Protein AF-A0A535RH58-F1 (afdb_monomer_lite)

Radius of gyration: 31.07 Å; chains: 1; bounding box: 71×48×71 Å

Sequence (78 aa):
MGQEPSVCICGRRRDAAASYIHQSNVATYVYHRCECGAEWTESRPMLDRSEPVSTDEVLEVHQRDLVSPPREEAEAEN

Foldseek 3Di:
DDDPDQADPVRHGQVPWDWDWDDDPFWIKIWTAHPVGDIDIDIGTPDPPPPDDPPDDDDDDDPPPPPDPDDPPPDDDD

Structure (mmCIF, N/CA/C/O backbone):
data_AF-A0A535RH58-F1
#
_entry.id   AF-A0A535RH58-F1
#
loop_
_atom_site.group_PDB
_atom_site.id
_atom_site.type_symbol
_atom_site.label_atom_id
_atom_site.label_alt_id
_atom_site.label_comp_id
_atom_site.label_asym_id
_atom_site.label_entity_id
_atom_site.label_seq_id
_atom_site.pdbx_PDB_ins_code
_atom_site.Cartn_x
_atom_site.Cartn_y
_atom_site.Cartn_z
_atom_site.occupancy
_atom_site.B_iso_or_equiv
_atom_site.auth_seq_id
_atom_site.auth_comp_id
_atom_site.auth_asym_id
_atom_site.auth_atom_id
_atom_site.pdbx_PDB_model_num
ATOM 1 N N . MET A 1 1 ? -3.402 -16.133 -7.137 1.00 38.06 1 MET A N 1
ATOM 2 C CA . MET A 1 1 ? -3.542 -14.687 -6.875 1.00 38.06 1 MET A CA 1
ATOM 3 C C . MET A 1 1 ? -4.273 -14.544 -5.551 1.00 38.06 1 MET A C 1
ATOM 5 O O . MET A 1 1 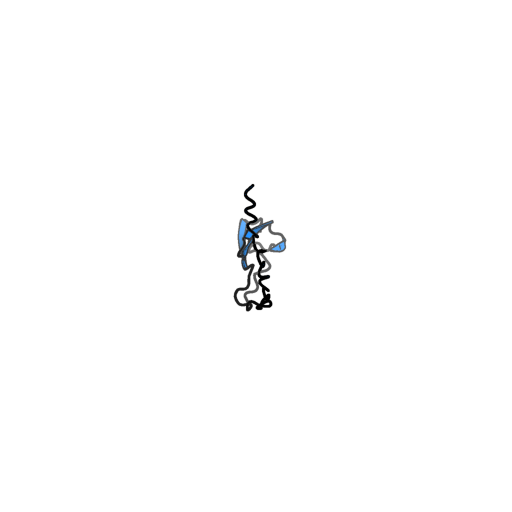? -5.452 -14.868 -5.489 1.00 38.06 1 MET A O 1
ATOM 9 N N . GLY A 1 2 ? -3.551 -14.245 -4.470 1.00 45.44 2 GLY A N 1
ATOM 10 C CA . GLY A 1 2 ? -4.151 -14.108 -3.142 1.00 45.44 2 GLY A CA 1
ATOM 11 C C . GLY A 1 2 ? -4.877 -12.773 -3.058 1.00 45.44 2 GLY A C 1
ATOM 12 O O . GLY A 1 2 ? -4.253 -11.736 -3.236 1.00 45.44 2 GLY A O 1
ATOM 13 N N . GLN A 1 3 ? -6.189 -12.803 -2.850 1.00 51.47 3 GLN A N 1
ATOM 14 C CA . GLN A 1 3 ? -6.967 -11.601 -2.583 1.00 51.47 3 GLN A CA 1
ATOM 15 C C . GLN A 1 3 ? -6.583 -11.115 -1.186 1.00 51.47 3 GLN A C 1
ATOM 17 O O . GLN A 1 3 ? -6.826 -11.805 -0.195 1.00 51.47 3 GLN A O 1
ATOM 22 N N . GLU A 1 4 ? -5.896 -9.980 -1.114 1.00 64.00 4 GLU A N 1
ATOM 23 C CA . GLU A 1 4 ? -5.497 -9.406 0.163 1.00 64.00 4 GLU A CA 1
ATOM 24 C C . GLU A 1 4 ? -6.740 -9.047 0.991 1.00 64.00 4 GLU A C 1
ATOM 26 O O . GLU A 1 4 ? -7.736 -8.570 0.436 1.00 64.00 4 GLU A O 1
ATOM 31 N N . PRO A 1 5 ? -6.729 -9.291 2.313 1.00 70.44 5 PRO A N 1
ATOM 32 C CA . PRO A 1 5 ? -7.897 -9.038 3.140 1.00 70.44 5 PRO A CA 1
ATOM 33 C C . PRO A 1 5 ? -8.220 -7.542 3.124 1.00 70.44 5 PRO A C 1
ATOM 35 O O . PRO A 1 5 ? -7.375 -6.718 3.448 1.00 70.44 5 PRO A O 1
ATOM 38 N N . SER A 1 6 ? -9.452 -7.180 2.767 1.00 80.75 6 SER A N 1
ATOM 39 C CA . SER A 1 6 ? -9.913 -5.782 2.663 1.00 80.75 6 SER A CA 1
ATOM 40 C C . SER A 1 6 ? -10.036 -5.066 4.017 1.00 80.75 6 SER A C 1
ATOM 42 O O . SER A 1 6 ? -10.239 -3.851 4.096 1.00 80.75 6 SER A O 1
ATOM 44 N N . VAL A 1 7 ? -9.901 -5.818 5.106 1.00 86.44 7 VAL A N 1
ATOM 45 C CA . VAL A 1 7 ? -10.076 -5.365 6.483 1.00 86.44 7 VAL A CA 1
ATOM 46 C C . VAL A 1 7 ? -8.894 -5.781 7.348 1.00 86.44 7 VAL A C 1
ATOM 48 O O . VAL A 1 7 ? -8.329 -6.865 7.219 1.00 86.44 7 VAL A O 1
ATOM 51 N N . CYS A 1 8 ? -8.516 -4.880 8.247 1.00 85.69 8 CYS A N 1
ATOM 52 C CA . CYS A 1 8 ? -7.534 -5.113 9.288 1.00 85.69 8 CYS A CA 1
ATOM 53 C C . CYS A 1 8 ? -8.110 -6.033 10.376 1.00 85.69 8 CYS A C 1
ATOM 55 O O . CYS A 1 8 ? -9.319 -6.067 10.597 1.00 85.69 8 CYS A O 1
ATOM 57 N N . ILE A 1 9 ? -7.237 -6.684 11.149 1.00 84.69 9 ILE A N 1
ATOM 58 C CA . ILE A 1 9 ? -7.603 -7.525 12.305 1.00 84.69 9 ILE A CA 1
ATOM 59 C C . ILE A 1 9 ? -8.465 -6.814 13.365 1.00 84.69 9 ILE A C 1
ATOM 61 O O . ILE A 1 9 ? -9.149 -7.468 14.142 1.00 84.69 9 ILE A O 1
ATOM 65 N N . CYS A 1 10 ?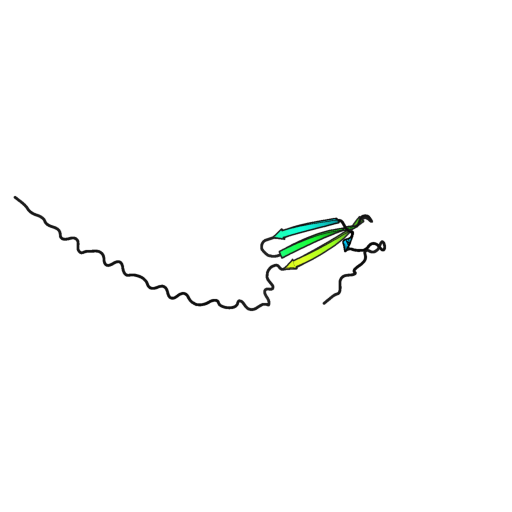 -8.457 -5.478 13.396 1.00 87.31 10 CYS A N 1
ATOM 66 C CA . CYS A 1 10 ? -9.276 -4.672 14.301 1.00 87.31 10 CYS A CA 1
ATOM 67 C C . CYS A 1 10 ? -10.684 -4.367 13.755 1.00 87.31 10 CYS A C 1
ATOM 69 O O . CYS A 1 10 ? -11.435 -3.637 14.393 1.00 87.31 10 CYS A O 1
ATOM 71 N N . GLY A 1 11 ? -11.025 -4.857 12.558 1.00 85.38 11 GLY A N 1
ATOM 72 C CA . GLY A 1 11 ? -12.307 -4.616 11.890 1.00 85.38 11 GLY A CA 1
ATOM 73 C C . GLY A 1 11 ? -12.374 -3.336 11.048 1.00 85.38 11 GLY A C 1
ATOM 74 O O . GLY A 1 11 ? -13.363 -3.121 10.350 1.00 85.38 11 GLY A O 1
ATOM 75 N N . ARG A 1 12 ? -11.335 -2.488 11.055 1.00 85.56 12 ARG A N 1
ATOM 76 C CA . ARG A 1 12 ? -11.262 -1.311 10.167 1.00 85.56 12 ARG A CA 1
ATOM 77 C C . ARG A 1 12 ? -10.926 -1.703 8.732 1.00 85.56 12 ARG A C 1
ATOM 79 O O . ARG A 1 12 ? -10.159 -2.635 8.500 1.00 85.56 12 ARG A O 1
ATOM 86 N N . ARG A 1 13 ? -11.459 -0.946 7.769 1.00 86.12 13 ARG A N 1
ATOM 87 C CA . ARG A 1 13 ? -11.086 -1.078 6.353 1.00 86.12 13 ARG A CA 1
ATOM 88 C C . ARG A 1 13 ? -9.635 -0.666 6.147 1.00 86.12 1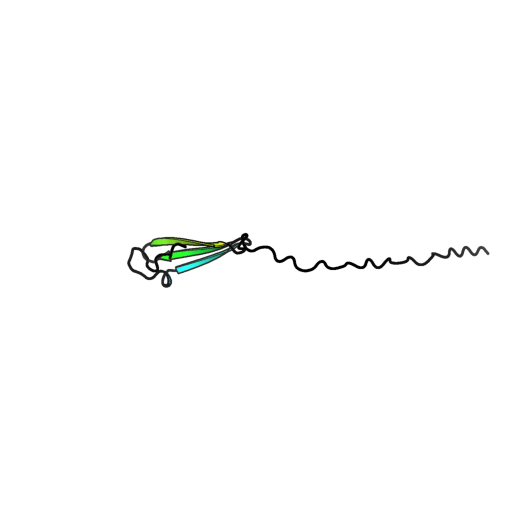3 ARG A C 1
ATOM 90 O O . ARG A 1 13 ? -9.187 0.318 6.736 1.00 86.12 13 ARG A O 1
ATOM 97 N N . ARG A 1 14 ? -8.921 -1.406 5.299 1.00 82.81 14 ARG A N 1
ATOM 98 C CA . ARG A 1 14 ? -7.529 -1.091 4.954 1.00 82.81 14 ARG A CA 1
ATOM 99 C C . ARG A 1 14 ? -7.388 0.249 4.230 1.00 82.81 14 ARG A C 1
ATOM 101 O O . ARG A 1 14 ? -6.404 0.935 4.470 1.00 82.81 14 ARG A O 1
ATOM 108 N N . ASP A 1 15 ? -8.397 0.671 3.467 1.00 82.25 15 ASP A N 1
ATOM 109 C CA . ASP A 1 15 ? -8.431 1.978 2.786 1.00 82.25 15 ASP A CA 1
ATOM 110 C C . ASP A 1 15 ? -8.412 3.179 3.742 1.00 82.25 15 ASP A C 1
ATOM 112 O O . ASP A 1 15 ? -8.044 4.281 3.352 1.00 82.25 15 ASP A O 1
ATOM 116 N N . ALA A 1 16 ? -8.821 2.982 4.999 1.00 83.56 16 ALA A N 1
ATOM 117 C CA . ALA A 1 16 ? -8.798 4.027 6.019 1.00 83.56 16 ALA A CA 1
ATOM 118 C C . ALA A 1 16 ? -7.448 4.109 6.757 1.00 83.56 16 ALA A C 1
ATOM 120 O O . ALA A 1 16 ? -7.275 4.963 7.624 1.00 83.56 16 ALA A O 1
ATOM 121 N N . ALA A 1 17 ? -6.509 3.200 6.476 1.00 87.56 17 ALA A N 1
ATOM 122 C CA . ALA A 1 17 ? -5.192 3.209 7.098 1.00 87.56 17 ALA A CA 1
ATOM 123 C C . ALA A 1 17 ? -4.292 4.275 6.466 1.00 87.56 17 ALA A C 1
ATOM 125 O O . ALA A 1 17 ? -4.352 4.526 5.263 1.00 87.56 17 ALA A O 1
ATOM 126 N N . ALA A 1 18 ? -3.411 4.864 7.273 1.00 89.69 18 ALA A N 1
ATOM 127 C CA . ALA A 1 18 ? -2.402 5.775 6.756 1.00 89.69 18 ALA A CA 1
ATOM 128 C C . ALA A 1 18 ? -1.436 4.996 5.857 1.00 89.69 18 ALA A C 1
ATOM 130 O O . ALA A 1 18 ? -0.907 3.962 6.271 1.00 89.69 18 ALA A O 1
ATOM 131 N N . SER A 1 19 ? -1.205 5.491 4.643 1.00 91.00 19 SER A N 1
ATOM 132 C CA . SER A 1 19 ? -0.319 4.856 3.668 1.00 91.00 19 SER A CA 1
ATOM 133 C C . SER A 1 19 ? 0.843 5.764 3.285 1.00 91.00 19 SER A C 1
ATOM 135 O O . SER A 1 19 ? 0.646 6.950 3.018 1.00 91.00 19 SER A O 1
ATOM 137 N N . TYR A 1 20 ? 2.038 5.192 3.191 1.00 91.75 20 TYR A N 1
ATOM 138 C CA . TYR A 1 20 ? 3.232 5.830 2.651 1.00 91.75 20 TYR A CA 1
ATOM 139 C C . TYR A 1 20 ? 3.708 5.062 1.419 1.00 91.75 20 TYR A C 1
ATOM 141 O O . TYR A 1 20 ? 3.858 3.842 1.462 1.00 91.75 20 TYR A O 1
ATOM 149 N N . ILE A 1 21 ? 3.945 5.780 0.322 1.00 91.75 21 ILE A N 1
ATOM 150 C CA . ILE A 1 21 ? 4.389 5.192 -0.941 1.00 91.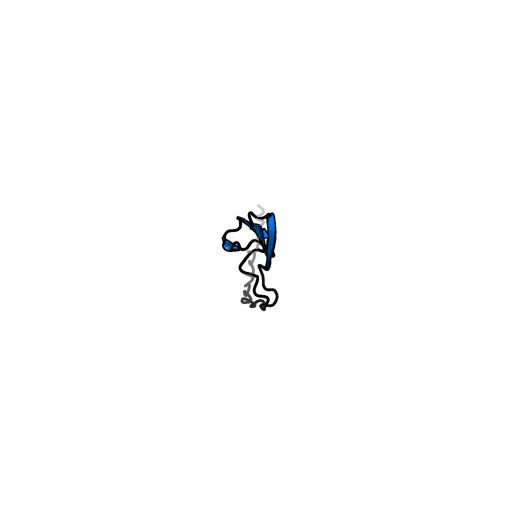75 21 ILE A CA 1
ATOM 151 C C . ILE A 1 21 ? 5.865 5.523 -1.130 1.00 91.75 21 ILE A C 1
ATOM 153 O O . ILE A 1 21 ? 6.249 6.691 -1.178 1.00 91.75 21 ILE A O 1
ATOM 157 N N . HIS A 1 22 ? 6.679 4.484 -1.282 1.00 91.19 22 HIS A N 1
ATOM 158 C CA . HIS A 1 22 ? 8.074 4.593 -1.670 1.00 91.19 22 HIS A CA 1
ATOM 159 C C . HIS A 1 22 ? 8.267 4.004 -3.066 1.00 91.19 22 HIS A C 1
ATOM 161 O O . HIS A 1 22 ? 8.015 2.821 -3.294 1.00 91.19 22 HIS A O 1
ATOM 167 N N . GLN A 1 23 ? 8.733 4.826 -4.000 1.00 90.25 23 GLN A N 1
ATOM 168 C CA . GLN A 1 23 ? 9.011 4.403 -5.368 1.00 90.25 23 GLN A CA 1
ATOM 169 C C . GLN A 1 23 ? 10.518 4.265 -5.567 1.00 90.25 23 GLN A C 1
ATOM 171 O O . GLN A 1 23 ? 11.286 5.181 -5.281 1.00 90.25 23 GLN A O 1
ATOM 176 N N . SER A 1 24 ? 10.927 3.100 -6.057 1.00 84.31 24 SER A N 1
ATOM 177 C CA . SER A 1 24 ? 12.279 2.796 -6.515 1.00 84.31 24 SER A CA 1
ATOM 178 C C . SER A 1 24 ? 12.250 2.485 -8.015 1.00 84.31 24 SER A C 1
ATOM 180 O O . SER A 1 24 ? 11.202 2.165 -8.565 1.00 84.31 24 SER A O 1
ATOM 182 N N . ASN A 1 25 ? 13.412 2.477 -8.675 1.00 82.62 25 ASN A N 1
ATOM 183 C CA . ASN A 1 25 ? 13.514 2.194 -10.119 1.00 82.62 25 ASN A CA 1
ATOM 184 C C . ASN A 1 25 ? 13.025 0.793 -10.543 1.00 82.62 25 ASN A C 1
ATOM 186 O O . ASN A 1 25 ? 12.821 0.544 -11.726 1.00 82.62 25 ASN A O 1
ATOM 190 N N . VAL A 1 26 ? 12.882 -0.139 -9.598 1.00 82.44 26 VAL A N 1
ATOM 191 C CA . VAL A 1 26 ? 12.530 -1.546 -9.863 1.00 82.44 26 VAL A CA 1
ATOM 192 C C . VAL A 1 26 ? 11.163 -1.942 -9.305 1.00 82.44 26 VAL A C 1
ATOM 194 O O . VAL A 1 26 ? 10.573 -2.927 -9.745 1.00 82.44 26 VAL A O 1
ATOM 197 N N . ALA A 1 27 ? 10.652 -1.198 -8.324 1.00 86.12 27 ALA A N 1
ATOM 198 C CA . ALA A 1 27 ? 9.437 -1.546 -7.604 1.00 86.12 27 ALA A CA 1
ATOM 199 C C . ALA A 1 27 ? 8.862 -0.339 -6.863 1.00 86.12 27 ALA A C 1
ATOM 201 O O . ALA A 1 27 ? 9.582 0.569 -6.446 1.00 86.12 27 ALA A O 1
ATOM 202 N N . THR A 1 28 ? 7.556 -0.390 -6.644 1.00 89.75 28 THR A N 1
ATOM 203 C CA . THR A 1 28 ? 6.827 0.490 -5.738 1.00 89.75 28 THR A CA 1
ATOM 204 C C . THR A 1 28 ? 6.480 -0.281 -4.473 1.00 89.75 28 THR A C 1
ATOM 206 O O . THR A 1 28 ? 5.928 -1.376 -4.542 1.00 89.75 28 THR A O 1
ATOM 209 N N . TYR A 1 29 ? 6.778 0.300 -3.319 1.00 89.38 29 TYR A N 1
ATOM 210 C CA . TYR A 1 29 ? 6.414 -0.227 -2.010 1.00 89.38 29 TYR A CA 1
ATOM 211 C C . TYR A 1 29 ? 5.351 0.676 -1.390 1.00 89.38 29 TYR A C 1
ATOM 213 O O . TYR A 1 29 ? 5.531 1.893 -1.318 1.00 89.38 29 TYR A O 1
ATOM 221 N N . VAL A 1 30 ? 4.248 0.088 -0.939 1.00 91.19 30 VAL A N 1
ATOM 222 C CA . VAL A 1 30 ? 3.179 0.785 -0.224 1.00 91.19 30 VAL A CA 1
ATOM 223 C C . VAL A 1 30 ? 3.147 0.261 1.202 1.00 91.19 30 VAL A C 1
ATOM 225 O O . VAL A 1 30 ? 2.862 -0.908 1.450 1.00 91.19 30 VAL A O 1
ATOM 228 N N . TYR A 1 31 ? 3.482 1.127 2.148 1.00 91.38 31 TYR A N 1
ATOM 229 C CA . TYR A 1 31 ? 3.483 0.826 3.572 1.00 91.38 31 TYR A CA 1
ATOM 230 C C . TYR A 1 31 ? 2.189 1.337 4.175 1.00 91.38 31 TYR A C 1
ATOM 232 O O . TYR A 1 31 ? 1.884 2.521 4.058 1.00 91.38 31 TYR A O 1
ATOM 240 N N . HIS A 1 32 ? 1.454 0.468 4.850 1.00 91.31 32 HIS A N 1
ATOM 241 C CA . HIS A 1 32 ? 0.210 0.821 5.508 1.00 91.31 32 HIS A CA 1
ATOM 242 C C . HIS A 1 32 ? 0.351 0.669 7.012 1.00 91.31 32 HIS A C 1
ATOM 244 O O . HIS A 1 32 ? 0.879 -0.332 7.502 1.00 91.31 32 HIS A O 1
ATOM 250 N N . ARG A 1 33 ? -0.189 1.642 7.742 1.00 92.06 33 ARG A N 1
ATOM 251 C CA . ARG A 1 33 ? -0.282 1.620 9.196 1.00 92.06 33 ARG A CA 1
ATOM 252 C C . ARG A 1 33 ? -1.712 1.900 9.617 1.00 92.06 33 ARG A C 1
ATOM 254 O O . ARG A 1 33 ? -2.233 3.004 9.457 1.00 92.06 33 ARG A O 1
ATOM 261 N N . CYS A 1 34 ? -2.361 0.883 10.166 1.00 90.62 34 CYS A N 1
ATOM 262 C CA . CYS A 1 34 ? -3.669 1.043 10.775 1.00 90.62 34 CYS A CA 1
ATOM 263 C C . CYS A 1 34 ? -3.533 1.719 12.143 1.00 90.62 34 CYS A C 1
ATOM 265 O O . CYS A 1 34 ? -2.586 1.473 12.887 1.00 90.62 34 CYS A O 1
ATOM 267 N N . GLU A 1 35 ? -4.540 2.494 12.533 1.00 88.12 35 GLU A N 1
ATOM 268 C CA . GLU A 1 35 ? -4.617 3.137 13.850 1.00 88.12 35 GLU A CA 1
ATOM 269 C C . GLU A 1 35 ? -4.649 2.144 15.028 1.00 88.12 35 GLU A C 1
ATOM 271 O O . GLU A 1 35 ? -4.420 2.529 16.168 1.00 88.12 35 GLU A O 1
ATOM 276 N N . CYS A 1 36 ? -4.934 0.859 14.780 1.00 89.06 36 CYS A N 1
ATOM 277 C CA . CYS A 1 36 ? -4.808 -0.184 15.806 1.00 89.06 36 CYS A CA 1
ATOM 278 C C . CYS A 1 36 ? -3.359 -0.632 16.064 1.00 89.06 36 CYS A C 1
ATOM 280 O O . CYS A 1 36 ? -3.136 -1.444 16.956 1.00 89.06 36 CYS A O 1
ATOM 282 N N . GLY A 1 37 ? -2.395 -0.145 15.275 1.00 88.12 37 GLY A N 1
ATOM 283 C CA . GLY A 1 37 ? -0.988 -0.542 15.340 1.00 88.12 37 GLY A CA 1
ATOM 284 C C . GLY A 1 37 ? -0.599 -1.675 14.390 1.00 88.12 37 GLY A C 1
ATOM 285 O O . GLY A 1 37 ? 0.570 -2.033 14.347 1.00 88.12 37 GLY A O 1
ATOM 286 N N . ALA A 1 38 ? -1.537 -2.230 13.617 1.00 89.19 38 ALA A N 1
ATOM 287 C CA . ALA A 1 38 ? -1.212 -3.215 12.589 1.00 89.19 38 ALA A CA 1
ATOM 288 C C . ALA A 1 38 ? -0.549 -2.554 11.375 1.00 89.19 38 ALA A C 1
ATOM 290 O O . ALA A 1 38 ? -1.030 -1.533 10.874 1.00 89.19 38 ALA A O 1
ATOM 291 N N . GLU A 1 39 ? 0.509 -3.186 10.879 1.00 92.06 39 GLU A N 1
ATOM 292 C CA . GLU A 1 39 ? 1.315 -2.710 9.760 1.00 92.06 39 GLU A CA 1
ATOM 293 C C . GLU A 1 39 ? 1.384 -3.793 8.684 1.00 92.06 39 GLU A C 1
ATOM 295 O O . GLU A 1 39 ? 1.493 -4.983 8.986 1.00 92.06 39 GLU A O 1
ATOM 300 N N . TRP A 1 40 ? 1.284 -3.390 7.421 1.00 88.62 40 TRP A N 1
ATOM 301 C CA . TRP A 1 40 ? 1.514 -4.280 6.284 1.00 88.62 40 TRP A CA 1
ATOM 302 C C . TRP A 1 40 ? 2.189 -3.521 5.147 1.00 88.62 40 TRP A C 1
ATOM 304 O O . TRP A 1 40 ? 2.162 -2.290 5.089 1.00 88.62 40 TRP A O 1
ATOM 314 N N . THR A 1 41 ? 2.846 -4.259 4.259 1.00 89.69 41 THR A N 1
ATOM 315 C CA . THR A 1 41 ? 3.577 -3.690 3.127 1.00 89.69 41 THR A CA 1
ATOM 316 C C . THR A 1 41 ? 3.199 -4.430 1.858 1.00 89.69 41 THR A C 1
ATOM 318 O O . THR A 1 41 ? 3.329 -5.650 1.793 1.00 89.69 41 THR A O 1
ATOM 321 N N . GLU A 1 42 ? 2.758 -3.681 0.857 1.00 88.94 42 GLU A N 1
ATOM 322 C CA . GLU A 1 42 ? 2.510 -4.172 -0.493 1.00 88.94 42 GLU A CA 1
ATOM 323 C C . GLU A 1 42 ? 3.714 -3.815 -1.368 1.00 88.94 42 GLU A C 1
ATOM 325 O O . GLU A 1 42 ? 4.107 -2.651 -1.448 1.00 88.94 42 GLU A O 1
ATOM 330 N N . SER A 1 43 ? 4.313 -4.800 -2.037 1.00 88.38 43 SER A N 1
ATOM 331 C CA . SER A 1 43 ? 5.311 -4.555 -3.080 1.00 88.38 43 SER A CA 1
ATOM 332 C C . SER A 1 43 ? 4.688 -4.797 -4.451 1.00 88.38 43 SER A C 1
ATOM 334 O O . SER A 1 43 ? 4.117 -5.851 -4.725 1.00 88.38 43 SER A O 1
ATOM 336 N N . ARG A 1 44 ? 4.794 -3.801 -5.331 1.00 84.38 44 ARG A N 1
ATOM 337 C CA . ARG A 1 44 ? 4.380 -3.887 -6.733 1.00 84.38 44 ARG A CA 1
ATOM 338 C C . ARG A 1 44 ? 5.614 -3.727 -7.617 1.00 84.38 44 ARG A C 1
ATOM 340 O O . ARG A 1 44 ? 6.217 -2.651 -7.597 1.00 84.38 44 ARG A O 1
ATOM 347 N N . PRO A 1 45 ? 6.038 -4.764 -8.357 1.00 81.69 45 PRO A N 1
ATOM 348 C CA . PRO A 1 45 ? 7.143 -4.625 -9.298 1.00 81.69 45 PRO A CA 1
ATOM 349 C C . PR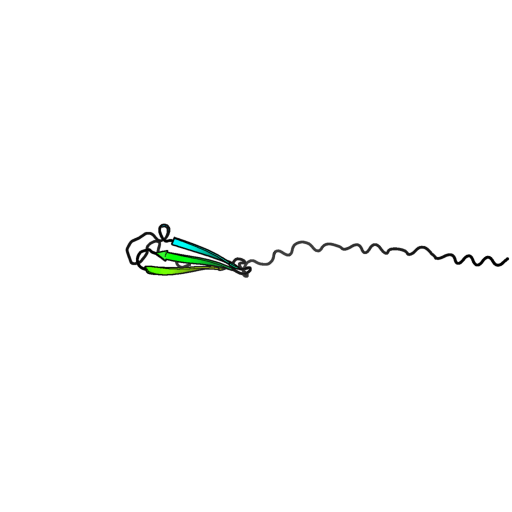O A 1 45 ? 6.777 -3.583 -10.363 1.00 81.69 45 PRO A C 1
ATOM 351 O O . PRO A 1 45 ? 5.650 -3.562 -10.849 1.00 81.69 45 PRO A O 1
ATOM 354 N N . MET A 1 46 ? 7.711 -2.684 -10.686 1.00 71.94 46 MET A N 1
ATOM 355 C CA . MET A 1 46 ? 7.480 -1.625 -11.683 1.00 71.94 46 MET A CA 1
ATOM 356 C C . MET A 1 46 ? 7.599 -2.159 -13.11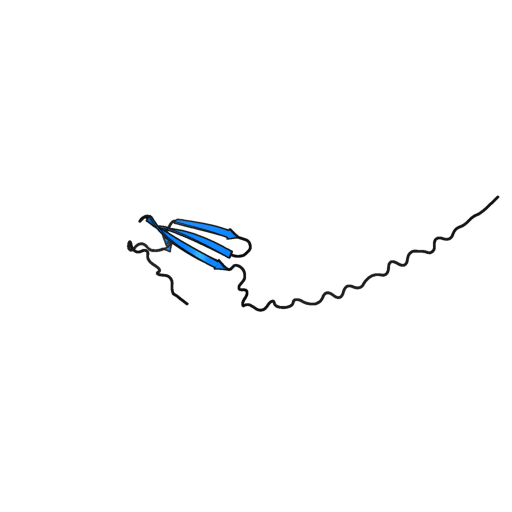4 1.00 71.94 46 MET A C 1
ATOM 358 O O . MET A 1 46 ? 6.987 -1.630 -14.034 1.00 71.94 46 MET A O 1
ATOM 362 N N . LEU A 1 47 ? 8.385 -3.219 -13.285 1.00 64.19 47 LEU A N 1
ATOM 363 C CA . LEU A 1 47 ? 8.550 -3.950 -14.529 1.00 64.19 47 LEU A CA 1
ATOM 364 C C . LEU A 1 47 ? 8.131 -5.390 -14.268 1.00 64.19 47 LEU A C 1
ATOM 366 O O . LEU A 1 47 ? 8.777 -6.088 -13.479 1.00 64.19 47 LEU A O 1
ATOM 370 N N . ASP A 1 48 ? 7.067 -5.838 -14.929 1.00 57.97 48 ASP A N 1
ATOM 371 C CA . ASP A 1 48 ? 6.794 -7.262 -15.012 1.00 57.97 48 ASP A CA 1
ATOM 372 C C . ASP A 1 48 ? 7.821 -7.866 -15.973 1.00 57.97 48 ASP A C 1
ATOM 374 O O . ASP A 1 48 ? 7.736 -7.747 -17.190 1.00 57.97 48 ASP A O 1
ATOM 378 N N . ARG A 1 49 ? 8.871 -8.467 -15.410 1.00 56.03 49 ARG A N 1
ATOM 379 C CA . ARG A 1 49 ? 9.961 -9.088 -16.179 1.00 56.03 49 ARG A CA 1
ATOM 380 C C . ARG A 1 49 ? 9.507 -10.331 -16.963 1.00 56.03 49 ARG A C 1
ATOM 382 O O . ARG A 1 49 ? 10.336 -10.952 -17.625 1.00 56.03 49 ARG A O 1
ATOM 389 N N . SER A 1 50 ? 8.238 -10.715 -16.830 1.00 59.88 50 SER A N 1
ATOM 390 C CA . SER A 1 50 ? 7.582 -11.787 -17.578 1.00 59.88 50 SER A CA 1
ATOM 391 C C . SER A 1 50 ? 6.905 -11.259 -18.841 1.00 59.88 50 SER A C 1
ATOM 393 O O . SER A 1 50 ? 6.618 -12.056 -19.735 1.00 59.88 50 SER A O 1
ATOM 395 N N . GLU A 1 51 ? 6.676 -9.947 -18.951 1.00 52.91 51 GLU A N 1
ATOM 396 C CA . GLU A 1 51 ? 6.252 -9.352 -20.209 1.00 52.91 51 GLU A CA 1
ATOM 397 C C . GLU A 1 51 ? 7.455 -9.304 -21.163 1.00 52.91 51 GLU A C 1
ATOM 399 O O . GLU A 1 51 ? 8.506 -8.745 -20.823 1.00 52.91 51 GLU A O 1
ATOM 404 N N . PRO A 1 52 ? 7.359 -9.948 -22.340 1.00 54.00 52 PRO A N 1
ATOM 405 C CA . PRO A 1 52 ? 8.449 -9.955 -23.296 1.00 54.00 52 PRO A CA 1
ATOM 406 C C . PRO A 1 52 ? 8.755 -8.517 -23.706 1.00 54.00 52 PRO A C 1
ATOM 408 O O . PRO A 1 52 ? 7.856 -7.748 -24.044 1.00 54.00 52 PRO A O 1
ATOM 411 N N . VAL A 1 53 ? 10.041 -8.165 -23.692 1.00 58.34 53 VAL A N 1
ATOM 412 C CA . VAL A 1 53 ? 10.524 -6.911 -24.269 1.00 58.34 53 VAL A CA 1
ATOM 413 C C . VAL A 1 53 ? 10.077 -6.885 -25.730 1.00 58.34 53 VAL A C 1
ATOM 415 O O . VAL A 1 53 ? 10.604 -7.635 -26.555 1.00 58.34 53 VAL A O 1
ATOM 418 N N . SER A 1 54 ? 9.083 -6.052 -26.047 1.00 57.03 54 SER A N 1
ATOM 419 C CA . SER A 1 54 ? 8.735 -5.751 -27.433 1.00 57.03 54 SER A CA 1
ATOM 420 C C . SER A 1 54 ? 9.959 -5.083 -28.048 1.00 57.03 54 SER A C 1
ATOM 422 O O . SER A 1 54 ? 10.358 -4.003 -27.618 1.00 57.03 54 SER A O 1
ATOM 424 N N . THR A 1 55 ? 10.623 -5.781 -28.969 1.00 63.69 55 THR A N 1
ATOM 425 C CA . THR A 1 55 ? 11.816 -5.277 -29.654 1.00 63.69 55 THR A CA 1
ATOM 426 C C . THR A 1 55 ? 11.370 -4.161 -30.587 1.00 63.69 55 THR A C 1
ATOM 428 O O . THR A 1 55 ? 10.861 -4.433 -31.670 1.00 63.69 55 THR A O 1
ATOM 431 N N . ASP A 1 56 ? 11.487 -2.921 -30.119 1.00 59.69 56 ASP A N 1
ATOM 432 C CA . ASP A 1 56 ? 11.263 -1.734 -30.937 1.00 59.69 56 ASP A CA 1
ATOM 433 C C . ASP A 1 56 ? 12.410 -1.581 -31.952 1.00 59.69 56 ASP A C 1
ATOM 435 O O . ASP A 1 56 ? 13.544 -2.006 -31.714 1.00 59.69 56 ASP A O 1
ATOM 439 N N . GLU A 1 57 ? 12.057 -1.073 -33.122 1.00 62.62 57 GLU A N 1
ATOM 440 C CA . GLU A 1 57 ? 12.692 -1.292 -34.418 1.00 62.62 57 GLU A CA 1
ATOM 441 C C . GLU A 1 57 ? 14.184 -0.899 -34.494 1.00 62.62 57 GLU A C 1
ATOM 443 O O . GLU A 1 57 ? 14.652 0.075 -33.903 1.00 62.62 57 GLU A O 1
ATOM 448 N N . VAL A 1 58 ? 14.955 -1.665 -35.274 1.00 68.00 58 VAL A N 1
ATOM 449 C CA . VAL A 1 58 ? 16.372 -1.391 -35.562 1.00 68.00 58 VAL A CA 1
ATOM 450 C C . VAL A 1 58 ? 16.482 -0.081 -36.351 1.00 68.00 58 VAL A C 1
ATOM 452 O O . VAL A 1 58 ? 16.122 -0.028 -37.524 1.00 68.00 58 VAL A O 1
ATOM 455 N N . LEU A 1 59 ? 16.993 0.981 -35.724 1.00 63.19 59 LEU A N 1
ATOM 456 C CA . LEU A 1 59 ? 17.320 2.228 -36.420 1.00 63.19 59 LEU A CA 1
ATOM 457 C C . LEU A 1 59 ? 18.516 2.001 -37.354 1.00 63.19 59 LEU A C 1
ATOM 459 O O . LEU A 1 59 ? 19.641 1.775 -36.904 1.00 63.19 59 LEU A O 1
ATOM 463 N N . GLU A 1 60 ? 18.283 2.082 -38.663 1.00 68.25 60 GLU A N 1
ATOM 464 C CA . GLU A 1 60 ? 19.339 2.013 -39.671 1.00 68.25 60 GLU A CA 1
ATOM 465 C C . GLU A 1 60 ? 20.172 3.310 -39.636 1.00 68.25 60 GLU A C 1
ATOM 467 O O . GLU A 1 60 ? 19.725 4.382 -40.046 1.00 68.25 60 GLU A O 1
ATOM 472 N N . VAL A 1 61 ? 21.393 3.241 -39.094 1.00 73.25 61 VAL A N 1
ATOM 473 C CA . VAL A 1 61 ? 22.314 4.387 -39.038 1.00 73.25 61 VAL A CA 1
ATOM 474 C C . VAL A 1 61 ? 23.050 4.501 -40.371 1.00 73.25 61 VAL A C 1
ATOM 476 O O . VAL A 1 61 ? 24.008 3.775 -40.630 1.00 73.25 61 VAL A O 1
ATOM 479 N N . HIS A 1 62 ? 22.642 5.447 -41.216 1.00 69.25 62 HIS A N 1
ATOM 480 C CA . HIS A 1 62 ? 23.460 5.866 -42.352 1.00 69.25 62 HIS A CA 1
ATOM 481 C C . HIS A 1 62 ? 24.662 6.667 -41.840 1.00 69.25 62 HIS A C 1
ATOM 483 O O . HIS A 1 62 ? 24.534 7.833 -41.455 1.00 69.25 62 HIS A O 1
ATOM 489 N N . GLN A 1 63 ? 25.842 6.045 -41.838 1.00 61.34 63 GLN A N 1
ATOM 490 C CA . GLN A 1 63 ? 27.097 6.772 -41.686 1.00 61.34 63 GLN A CA 1
ATOM 491 C C . GLN A 1 63 ? 27.246 7.679 -42.908 1.00 61.34 63 GLN A C 1
ATOM 493 O O . GLN A 1 63 ? 27.477 7.216 -44.020 1.00 61.34 63 GLN A O 1
ATOM 498 N N . ARG A 1 64 ? 27.055 8.987 -42.728 1.00 63.09 64 ARG A N 1
ATOM 499 C CA . ARG A 1 64 ? 27.521 9.953 -43.718 1.00 63.09 64 ARG A CA 1
ATOM 500 C C . ARG A 1 64 ? 29.038 9.983 -43.615 1.00 63.09 64 ARG A C 1
ATOM 502 O O . ARG A 1 64 ? 29.568 10.620 -42.707 1.00 63.09 64 ARG A O 1
ATOM 509 N N . ASP A 1 65 ? 29.707 9.297 -44.534 1.00 56.97 65 ASP A N 1
ATOM 510 C CA . ASP A 1 65 ? 31.113 9.533 -44.838 1.00 56.97 65 ASP A CA 1
ATOM 511 C C . ASP A 1 65 ? 31.297 11.030 -45.115 1.00 56.97 65 ASP A C 1
ATOM 513 O O . ASP A 1 65 ? 30.919 11.555 -46.166 1.00 56.97 65 ASP A O 1
ATOM 517 N N . LEU A 1 66 ? 31.838 11.748 -44.133 1.00 57.38 66 LEU A N 1
ATOM 518 C CA . LEU A 1 66 ? 32.356 13.090 -44.335 1.00 57.38 66 LEU A CA 1
ATOM 519 C C . LEU A 1 66 ? 33.620 12.946 -45.184 1.00 57.38 66 LEU A C 1
ATOM 521 O O . LEU A 1 66 ? 34.724 12.788 -44.664 1.00 57.38 66 LEU A O 1
ATOM 525 N N . VAL A 1 67 ? 33.441 12.981 -46.507 1.00 57.81 67 VAL A N 1
ATOM 526 C CA . VAL A 1 67 ? 34.516 13.242 -47.467 1.00 57.81 67 VAL A CA 1
ATOM 527 C C . VAL A 1 67 ? 35.228 14.509 -47.006 1.00 57.81 67 VAL A C 1
ATOM 529 O O . VAL A 1 67 ? 34.677 15.609 -47.048 1.00 57.81 67 VAL A O 1
ATOM 532 N N . SER A 1 68 ? 36.454 14.337 -46.519 1.00 58.84 68 SER A N 1
ATOM 533 C CA . SER A 1 68 ? 37.360 15.456 -46.291 1.00 58.84 68 SER A CA 1
ATOM 534 C C . SER A 1 68 ? 37.690 16.080 -47.652 1.00 58.84 68 SER A C 1
ATOM 536 O O . SER A 1 68 ? 37.998 15.333 -48.584 1.00 58.84 68 SER A O 1
ATOM 538 N N . PRO A 1 69 ? 37.626 17.413 -47.814 1.00 61.66 69 PRO A N 1
ATOM 539 C CA . PRO A 1 69 ? 38.090 18.040 -49.044 1.00 61.66 69 PRO A CA 1
ATOM 540 C C . PRO A 1 69 ? 39.603 17.802 -49.202 1.00 61.66 69 PRO A C 1
ATOM 542 O O . PRO A 1 69 ? 40.318 17.765 -48.193 1.00 61.66 69 PRO A O 1
ATOM 545 N N . PRO A 1 70 ? 40.117 17.638 -50.435 1.00 56.62 70 PRO A N 1
ATOM 546 C CA . PRO A 1 70 ? 41.553 17.554 -50.653 1.00 56.62 70 PRO A CA 1
ATOM 547 C C . PRO A 1 70 ? 42.202 18.875 -50.228 1.00 56.62 70 PRO A C 1
ATOM 549 O O . PRO A 1 70 ? 41.755 19.962 -50.594 1.00 56.62 70 PRO A O 1
ATOM 552 N N . ARG A 1 71 ? 43.250 18.776 -49.411 1.00 58.53 71 ARG A N 1
ATOM 553 C CA . ARG A 1 71 ? 44.082 19.904 -49.004 1.00 58.53 71 ARG A CA 1
ATOM 554 C C . ARG A 1 71 ? 45.051 20.177 -50.156 1.00 58.53 71 ARG A C 1
ATOM 556 O O . ARG A 1 71 ? 46.079 19.522 -50.242 1.00 58.53 71 ARG A O 1
ATOM 563 N N . GLU A 1 72 ? 44.685 21.070 -51.074 1.00 55.88 72 GLU A N 1
ATOM 564 C CA . GLU A 1 72 ? 45.617 21.567 -52.093 1.00 55.88 72 GLU A CA 1
ATOM 565 C C . GLU A 1 72 ? 46.687 22.423 -51.404 1.00 55.88 72 GLU A C 1
ATOM 567 O O . GLU A 1 72 ? 46.444 23.532 -50.924 1.00 55.88 72 GLU A O 1
ATOM 572 N N . GLU A 1 73 ? 47.872 21.836 -51.290 1.00 57.78 73 GLU A N 1
ATOM 573 C CA . GLU A 1 73 ? 49.120 22.478 -50.915 1.00 57.78 73 GLU A CA 1
ATOM 574 C C . GLU A 1 73 ? 49.552 23.370 -52.086 1.00 57.78 73 GLU A C 1
ATOM 576 O O . GLU A 1 73 ? 50.139 22.904 -53.056 1.00 57.78 73 GLU A O 1
ATOM 581 N N . ALA A 1 74 ? 49.218 24.659 -52.030 1.00 53.25 74 ALA A N 1
ATOM 582 C CA . ALA A 1 74 ? 49.818 25.652 -52.911 1.00 53.25 74 ALA A CA 1
ATOM 583 C C . ALA A 1 74 ? 51.053 26.238 -52.218 1.00 53.25 74 ALA A C 1
ATOM 585 O O . ALA A 1 74 ? 51.001 27.294 -51.585 1.00 53.25 74 ALA A O 1
ATOM 586 N N . GLU A 1 75 ? 52.168 25.518 -52.327 1.00 54.69 75 GLU A N 1
ATOM 587 C CA . GLU A 1 75 ? 53.490 26.130 -52.280 1.00 54.69 75 GLU A CA 1
ATOM 588 C C . GLU A 1 75 ? 53.611 27.047 -53.506 1.00 54.69 75 GLU A C 1
ATOM 590 O O . GLU A 1 75 ? 53.610 26.589 -54.647 1.00 54.69 75 GLU A O 1
ATOM 595 N N . ALA A 1 76 ? 53.672 28.356 -53.280 1.00 51.06 76 ALA A N 1
ATOM 596 C CA . ALA A 1 76 ? 54.120 29.312 -54.283 1.00 51.06 76 ALA A CA 1
ATOM 597 C C . ALA A 1 76 ? 55.263 30.128 -53.678 1.00 51.06 76 ALA A C 1
ATOM 599 O O . ALA A 1 76 ? 55.072 31.161 -53.040 1.00 51.06 76 ALA A O 1
ATOM 600 N N . GLU A 1 77 ? 56.453 29.569 -53.856 1.00 48.62 77 GLU A N 1
ATOM 601 C CA . GLU A 1 77 ? 57.742 30.246 -53.883 1.00 48.62 77 GLU A CA 1
ATOM 602 C C . GLU A 1 77 ? 57.722 31.354 -54.956 1.00 48.62 77 GLU A C 1
ATOM 604 O O . GLU A 1 77 ? 57.524 31.044 -56.132 1.00 48.62 77 GLU A O 1
ATOM 609 N N . ASN A 1 78 ? 57.870 32.626 -54.551 1.00 47.66 78 ASN A N 1
ATOM 610 C CA . ASN A 1 78 ? 58.723 33.664 -55.174 1.00 47.66 78 ASN A CA 1
ATOM 611 C C . ASN A 1 78 ? 58.717 34.946 -54.323 1.00 47.66 78 ASN A C 1
ATOM 613 O O . ASN A 1 78 ? 57.684 35.657 -54.326 1.00 47.66 78 ASN A O 1
#

Secondary structure (DSSP, 8-state):
-----SB-TTS-BGGGSEEEEEE-SSEEEEEEE-TTS-EEEEEEESS-TTS----------------PPP--------

pLDDT: mean 73.51, std 15.49, range [38.06, 92.06]